Protein AF-A0A6V8N510-F1 (afdb_monomer_lite)

Foldseek 3Di:
DDDDPPDDDDDPPDDPPQPPDPDDDDPPDDDDWDWDADPVGIDTPVVCPPPDDDDDDDDDDPPDDD

pLDDT: mean 79.48, std 20.22, range [44.5, 97.75]

Sequence (66 aa):
MRRSILGSMATSALAAIGSIGSRLPRVGEKAPEFEADSPHGTVRLADYAGKKYVLLAFYYADFTPV

Structure (mmCIF, N/CA/C/O backbone):
data_AF-A0A6V8N510-F1
#
_entry.id   AF-A0A6V8N510-F1
#
loop_
_atom_site.group_PDB
_atom_site.id
_atom_site.type_symbol
_atom_site.label_atom_id
_atom_site.label_alt_id
_atom_site.label_comp_id
_atom_site.label_asym_id
_atom_site.label_entity_id
_atom_site.label_seq_id
_atom_site.pdbx_PDB_ins_code
_atom_site.Cartn_x
_atom_site.Cartn_y
_atom_site.Cartn_z
_atom_site.occupancy
_atom_site.B_iso_or_equiv
_atom_site.auth_seq_id
_atom_site.auth_comp_id
_atom_site.auth_asym_id
_atom_site.auth_atom_id
_atom_site.pdbx_PDB_model_num
ATOM 1 N N . MET A 1 1 ? 43.847 0.458 36.174 1.00 44.50 1 MET A N 1
ATOM 2 C CA . MET A 1 1 ? 42.854 1.297 35.463 1.00 44.50 1 MET A CA 1
ATOM 3 C C . MET A 1 1 ? 41.935 0.404 34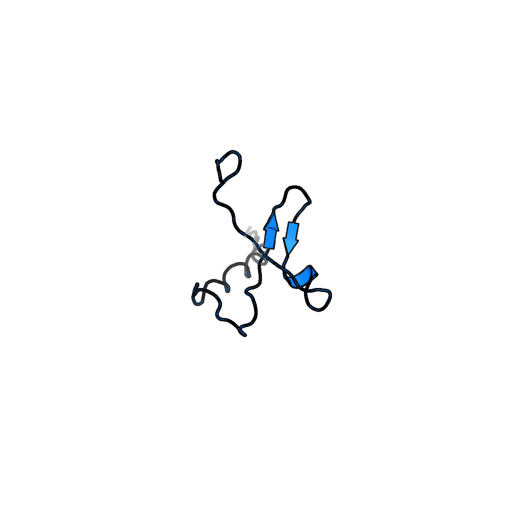.637 1.00 44.50 1 MET A C 1
ATOM 5 O O . MET A 1 1 ? 42.286 0.047 33.524 1.00 44.50 1 MET A O 1
ATOM 9 N N . ARG A 1 2 ? 40.792 -0.025 35.185 1.00 48.59 2 ARG A N 1
ATOM 10 C CA . ARG A 1 2 ? 39.775 -0.777 34.432 1.00 48.59 2 ARG A CA 1
ATOM 11 C C . ARG A 1 2 ? 38.638 0.187 34.108 1.00 48.59 2 ARG A C 1
ATOM 13 O O . ARG A 1 2 ? 37.828 0.493 34.974 1.00 48.59 2 ARG A O 1
ATOM 20 N N . ARG A 1 3 ? 38.646 0.737 32.894 1.00 49.41 3 ARG A N 1
ATOM 21 C CA . ARG A 1 3 ? 37.555 1.574 32.386 1.00 49.41 3 ARG A CA 1
ATOM 22 C C . ARG A 1 3 ? 36.468 0.653 31.840 1.00 49.41 3 ARG A C 1
ATOM 24 O O . ARG A 1 3 ? 36.632 0.058 30.784 1.00 49.41 3 ARG A O 1
ATOM 31 N N . SER A 1 4 ? 35.401 0.513 32.619 1.00 51.91 4 SER A N 1
ATOM 32 C CA . SER A 1 4 ? 34.135 -0.091 32.212 1.00 51.91 4 SER A CA 1
ATOM 33 C C . SER A 1 4 ? 33.407 0.879 31.281 1.00 51.91 4 SER A C 1
ATOM 35 O O . SER A 1 4 ? 33.064 1.979 31.708 1.00 51.91 4 SER A O 1
ATOM 37 N N . ILE A 1 5 ? 33.189 0.490 30.025 1.00 58.03 5 ILE A N 1
ATOM 38 C CA . ILE A 1 5 ? 32.265 1.161 29.101 1.00 58.03 5 ILE A CA 1
ATOM 39 C C . ILE A 1 5 ? 31.184 0.135 28.770 1.00 58.03 5 ILE A C 1
ATOM 41 O O . ILE A 1 5 ? 31.203 -0.522 27.734 1.00 58.03 5 ILE A O 1
ATOM 45 N N . LEU A 1 6 ? 30.289 -0.066 29.731 1.00 52.41 6 LEU A N 1
ATOM 46 C CA . LEU A 1 6 ? 29.088 -0.870 29.578 1.00 52.41 6 LEU A CA 1
ATOM 47 C C . LEU A 1 6 ? 27.922 0.116 29.479 1.00 52.41 6 LEU A C 1
ATOM 49 O O . LEU A 1 6 ? 27.579 0.743 30.478 1.00 52.41 6 LEU A O 1
ATOM 53 N N . GLY A 1 7 ? 27.356 0.308 28.285 1.00 50.66 7 GLY A N 1
ATOM 54 C CA . GLY A 1 7 ? 26.167 1.155 28.146 1.00 50.66 7 GLY A CA 1
ATOM 55 C C . GLY A 1 7 ? 25.938 1.765 26.769 1.00 50.66 7 GLY A C 1
ATOM 56 O O . GLY A 1 7 ? 25.938 2.981 26.647 1.00 50.66 7 GLY A O 1
ATOM 57 N N . SER A 1 8 ? 25.718 0.941 25.743 1.00 50.25 8 SER A N 1
ATOM 58 C CA . SER A 1 8 ? 24.847 1.309 24.612 1.00 50.25 8 SER A CA 1
ATOM 59 C C . SER A 1 8 ? 24.463 0.049 23.830 1.00 50.25 8 SER A C 1
ATOM 61 O O . SER A 1 8 ? 24.941 -0.215 22.732 1.00 50.25 8 SER A O 1
ATOM 63 N N . MET A 1 9 ? 23.658 -0.804 24.460 1.00 53.94 9 MET A N 1
ATOM 64 C CA . MET A 1 9 ? 23.056 -1.991 23.844 1.00 53.94 9 MET A CA 1
ATOM 65 C C . MET A 1 9 ? 21.589 -2.039 24.270 1.00 53.94 9 MET A C 1
ATOM 67 O O . MET A 1 9 ? 21.233 -2.834 25.131 1.00 53.94 9 MET A O 1
ATOM 71 N N . ALA A 1 10 ? 20.750 -1.138 23.752 1.00 51.69 10 ALA A N 1
ATOM 72 C CA . ALA A 1 10 ? 19.299 -1.228 23.943 1.00 51.69 10 ALA A CA 1
ATOM 73 C C . ALA A 1 10 ? 18.531 -0.261 23.030 1.00 51.69 10 ALA A C 1
ATOM 75 O O . ALA A 1 10 ? 18.075 0.766 23.515 1.00 51.69 10 ALA A O 1
ATOM 76 N N . THR A 1 11 ? 18.384 -0.563 21.731 1.00 50.81 11 THR A N 1
ATOM 77 C CA . THR A 1 11 ? 17.130 -0.349 20.954 1.00 50.81 11 THR A CA 1
ATOM 78 C C . THR A 1 11 ? 17.290 -0.797 19.495 1.00 50.81 11 THR A C 1
ATOM 80 O O . THR A 1 11 ? 17.303 -0.010 18.558 1.00 50.81 11 THR A O 1
ATOM 83 N N . SER A 1 12 ? 17.394 -2.102 19.274 1.00 47.94 12 SER A N 1
ATOM 84 C CA . SER A 1 12 ? 17.168 -2.701 17.947 1.00 47.94 12 SER A CA 1
ATOM 85 C C . SER A 1 12 ? 16.448 -4.043 18.083 1.00 47.94 12 SER A C 1
ATOM 87 O O . SER A 1 12 ? 16.693 -4.997 17.355 1.00 47.94 12 SER A O 1
ATOM 89 N N . ALA A 1 13 ? 15.532 -4.113 19.050 1.00 53.19 13 ALA A N 1
ATOM 90 C CA . ALA A 1 13 ? 14.683 -5.265 19.299 1.00 53.19 13 ALA A CA 1
ATOM 91 C C . ALA A 1 13 ? 13.212 -4.855 19.177 1.00 53.19 13 ALA A C 1
ATOM 93 O O . ALA A 1 13 ? 12.567 -4.645 20.196 1.00 53.19 13 ALA A O 1
ATOM 94 N N . LEU A 1 14 ? 12.707 -4.713 17.940 1.00 48.34 14 LEU A N 1
ATOM 95 C CA . LEU A 1 14 ? 11.326 -5.100 17.590 1.00 48.34 14 LEU A CA 1
ATOM 96 C C . LEU A 1 14 ? 11.013 -5.099 16.077 1.00 48.34 14 LEU A C 1
ATOM 98 O O . LEU A 1 14 ? 9.882 -4.842 15.687 1.00 48.34 14 LEU A O 1
ATOM 102 N N . ALA A 1 15 ? 11.968 -5.403 15.199 1.00 49.84 15 ALA A N 1
ATOM 103 C CA . ALA A 1 15 ? 11.693 -5.504 13.760 1.00 49.84 15 ALA A CA 1
ATOM 104 C C . ALA A 1 15 ? 11.836 -6.947 13.253 1.00 49.84 15 ALA A C 1
ATOM 106 O O . ALA A 1 15 ? 12.557 -7.179 12.294 1.00 49.84 15 ALA A O 1
ATOM 107 N N . ALA A 1 16 ? 11.218 -7.935 13.922 1.00 47.50 16 ALA A N 1
ATOM 108 C CA . ALA A 1 16 ? 11.158 -9.307 13.384 1.00 47.50 16 ALA A CA 1
ATOM 109 C C . ALA A 1 16 ? 10.123 -10.262 14.030 1.00 47.50 16 ALA A C 1
ATOM 111 O O . ALA A 1 16 ? 10.284 -11.472 13.915 1.00 47.50 16 ALA A O 1
ATOM 112 N N . ILE A 1 17 ? 9.050 -9.797 14.691 1.00 51.62 17 ILE A N 1
ATOM 113 C CA . ILE A 1 17 ? 7.961 -10.724 15.112 1.00 51.62 17 ILE A CA 1
ATOM 114 C C . ILE A 1 17 ? 6.971 -10.995 13.948 1.00 51.62 17 ILE A C 1
ATOM 116 O O . ILE A 1 17 ? 6.085 -11.838 14.035 1.00 51.62 17 ILE A O 1
ATOM 120 N N . GLY A 1 18 ? 7.146 -10.337 12.798 1.00 50.28 18 GLY A N 1
ATOM 121 C CA . GLY A 1 18 ? 6.212 -10.384 11.668 1.00 50.28 18 GLY A CA 1
ATOM 122 C C . GLY A 1 18 ? 6.372 -11.535 10.667 1.00 50.28 18 GLY A C 1
ATOM 123 O O . GLY A 1 18 ? 5.852 -11.412 9.565 1.00 50.28 18 GLY A O 1
ATOM 124 N N . SER A 1 19 ? 7.084 -12.624 10.979 1.00 53.53 1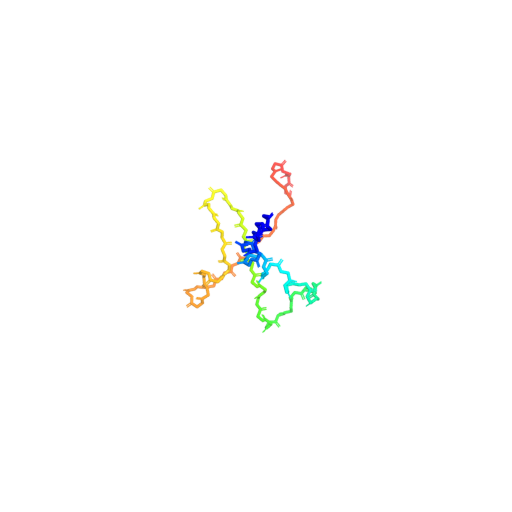9 SER A N 1
ATOM 125 C CA . SER A 1 19 ? 7.212 -13.779 10.063 1.00 53.53 19 SER A CA 1
ATOM 126 C C . SER A 1 19 ? 6.636 -15.087 10.612 1.00 53.53 19 SER A C 1
ATOM 128 O O . SER A 1 19 ? 6.949 -16.167 10.108 1.00 53.53 19 SER A O 1
ATOM 130 N N . ILE A 1 20 ? 5.732 -15.020 11.597 1.00 51.03 20 ILE A N 1
ATOM 131 C CA . ILE A 1 20 ? 4.911 -16.177 11.985 1.00 51.03 20 ILE A CA 1
ATOM 132 C C . ILE A 1 20 ? 3.851 -16.398 10.888 1.00 51.03 20 ILE A C 1
ATOM 134 O O . ILE A 1 20 ? 2.703 -15.983 11.003 1.00 51.03 20 ILE A O 1
ATOM 138 N N . GLY A 1 21 ? 4.275 -17.033 9.791 1.00 52.38 21 GLY A N 1
ATOM 139 C CA . GLY A 1 21 ? 3.431 -17.560 8.719 1.00 52.38 21 GLY A CA 1
ATOM 140 C C . GLY A 1 21 ? 2.997 -16.535 7.673 1.00 52.38 21 GLY A C 1
ATOM 141 O O . GLY A 1 21 ? 1.866 -16.057 7.704 1.00 52.38 21 GLY A O 1
ATOM 142 N N . SER A 1 22 ? 3.848 -16.276 6.677 1.00 63.09 22 SER A N 1
ATOM 143 C CA . SER A 1 22 ? 3.464 -15.593 5.435 1.00 63.09 22 SER A CA 1
ATOM 144 C C . SER A 1 22 ? 2.502 -16.469 4.617 1.00 63.09 22 SER A C 1
ATOM 146 O O . SER A 1 22 ? 2.883 -17.111 3.639 1.00 63.09 22 SER A O 1
ATOM 148 N N . ARG A 1 23 ? 1.245 -16.555 5.050 1.00 75.19 23 ARG A N 1
ATOM 149 C CA . ARG A 1 23 ? 0.153 -17.120 4.257 1.00 75.19 23 ARG A CA 1
ATOM 150 C C . ARG A 1 23 ? -0.623 -15.985 3.605 1.00 75.19 23 ARG A C 1
ATOM 152 O O . ARG A 1 23 ? -0.723 -14.901 4.176 1.00 75.19 23 ARG A O 1
ATOM 159 N N . LEU A 1 24 ? -1.180 -16.245 2.426 1.00 84.31 24 LEU A N 1
ATOM 160 C CA . LEU A 1 24 ? -2.072 -15.295 1.767 1.00 84.31 24 LEU A CA 1
ATOM 161 C C . LEU A 1 24 ? -3.240 -14.953 2.714 1.00 84.31 24 LEU A 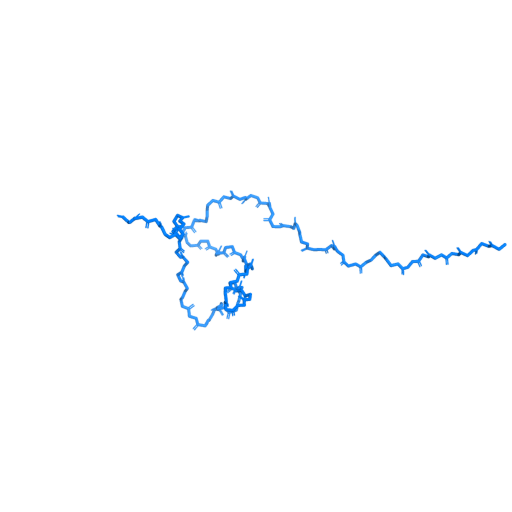C 1
ATOM 163 O O . LEU A 1 24 ? -3.835 -15.885 3.273 1.00 84.31 24 LEU A O 1
ATOM 167 N N . PRO A 1 25 ? -3.563 -13.661 2.913 1.00 88.56 25 PRO A N 1
ATOM 168 C CA . PRO A 1 25 ? -4.710 -13.259 3.717 1.00 88.56 25 PRO A CA 1
ATOM 169 C C . PRO A 1 25 ? -5.991 -13.900 3.188 1.00 88.56 25 PRO A C 1
ATOM 171 O O . PRO A 1 25 ? -6.208 -13.955 1.974 1.00 88.56 25 PRO A O 1
ATOM 174 N N . ARG A 1 26 ? -6.856 -14.371 4.087 1.00 91.69 26 ARG A N 1
ATOM 175 C CA . ARG A 1 26 ? -8.189 -14.859 3.712 1.00 91.69 26 ARG A CA 1
ATOM 176 C C . ARG A 1 26 ? -9.244 -13.779 3.897 1.00 91.69 26 ARG A C 1
ATOM 178 O O . ARG A 1 26 ? -9.105 -12.879 4.721 1.00 91.69 26 ARG A O 1
ATOM 185 N N . VAL A 1 27 ? -10.329 -13.885 3.133 1.00 94.06 27 VAL A N 1
ATOM 186 C CA . VAL A 1 27 ? -11.479 -12.981 3.263 1.00 94.06 27 VAL A CA 1
ATOM 187 C C . VAL A 1 27 ? -12.007 -13.023 4.699 1.00 94.06 27 VAL A C 1
ATOM 189 O O . VAL A 1 27 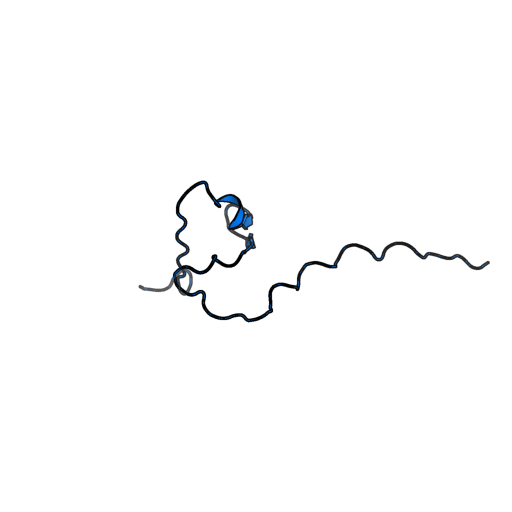? -12.211 -14.099 5.258 1.00 94.06 27 VAL A O 1
ATOM 192 N N . GLY A 1 28 ? -12.218 -11.844 5.288 1.00 93.19 28 GLY A N 1
ATOM 193 C CA . GLY A 1 28 ? -12.678 -11.684 6.670 1.00 93.19 28 GLY A CA 1
ATOM 194 C C . GLY A 1 28 ? -11.568 -11.707 7.728 1.00 93.19 28 GLY A C 1
ATOM 195 O O . GLY A 1 28 ? -11.830 -11.326 8.867 1.00 93.19 28 GLY A O 1
ATOM 196 N N . GLU A 1 29 ? -10.334 -12.092 7.383 1.00 93.31 29 GLU A N 1
ATOM 197 C CA . GLU A 1 29 ? -9.189 -11.932 8.286 1.00 93.31 29 GLU A CA 1
ATOM 198 C C . GLU A 1 2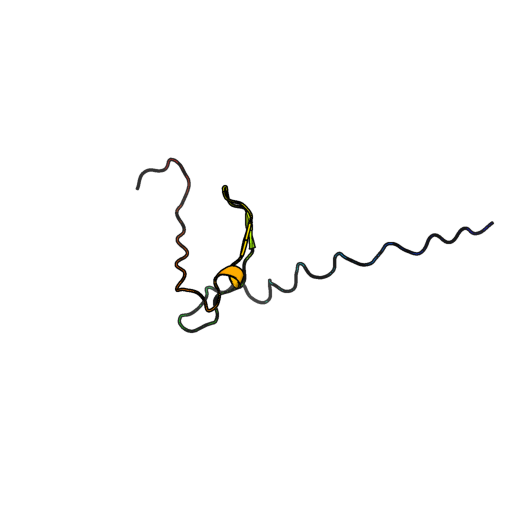9 ? -8.749 -10.460 8.343 1.00 93.31 29 GLU A C 1
ATOM 200 O O . GLU A 1 29 ? -8.904 -9.697 7.385 1.00 93.31 29 GLU A O 1
ATOM 205 N N . LYS A 1 30 ? -8.165 -10.052 9.478 1.00 90.31 30 LYS A N 1
ATOM 206 C CA . LYS A 1 30 ? -7.541 -8.732 9.589 1.00 90.31 30 LYS A CA 1
ATOM 207 C C . LYS A 1 30 ? -6.410 -8.630 8.557 1.00 90.31 30 LYS A C 1
ATOM 209 O O . LYS A 1 30 ? -5.541 -9.499 8.510 1.00 90.31 30 LYS A O 1
ATOM 214 N N . ALA A 1 31 ? -6.409 -7.553 7.772 1.00 91.50 31 ALA A N 1
ATOM 215 C CA . ALA A 1 31 ? -5.324 -7.267 6.841 1.00 91.50 31 ALA A CA 1
ATOM 216 C C . ALA A 1 31 ? -3.971 -7.166 7.587 1.00 91.50 31 ALA A C 1
ATOM 218 O O . ALA A 1 31 ? -3.924 -6.555 8.661 1.00 91.50 31 ALA A O 1
ATOM 219 N N . PRO A 1 32 ? -2.881 -7.749 7.052 1.00 90.94 32 PRO A N 1
ATOM 220 C CA . PRO A 1 32 ? -1.555 -7.637 7.653 1.00 90.94 32 PRO A CA 1
ATOM 221 C C . PRO A 1 32 ? -1.083 -6.183 7.718 1.00 90.94 32 PRO A C 1
ATOM 223 O O . PRO A 1 32 ? -1.217 -5.442 6.745 1.00 90.94 32 PRO A O 1
ATOM 226 N N . GLU A 1 33 ? -0.505 -5.786 8.852 1.00 91.81 33 GLU A N 1
ATOM 227 C CA . GLU A 1 33 ? 0.125 -4.470 8.973 1.00 91.81 33 GLU A CA 1
ATOM 228 C C . GLU A 1 33 ? 1.352 -4.393 8.057 1.00 91.81 33 GLU A C 1
ATOM 230 O O . GLU A 1 33 ? 2.138 -5.340 7.979 1.00 91.81 33 GLU A O 1
ATOM 235 N N . PHE A 1 34 ? 1.527 -3.254 7.390 1.00 92.12 34 PHE A N 1
ATOM 236 C CA . PHE A 1 34 ? 2.716 -2.966 6.597 1.00 92.12 34 PHE A CA 1
ATOM 237 C C . PHE A 1 34 ? 3.130 -1.504 6.736 1.00 92.12 34 PHE A C 1
ATOM 239 O O . PHE A 1 34 ? 2.319 -0.631 7.066 1.00 92.12 34 PHE A O 1
ATOM 246 N N . GLU A 1 35 ? 4.397 -1.270 6.423 1.00 95.94 35 GLU A N 1
ATOM 247 C CA . GLU A 1 35 ? 5.013 0.035 6.254 1.00 95.94 35 GLU A CA 1
ATOM 248 C C . GLU A 1 35 ? 5.913 -0.037 5.019 1.00 95.94 35 GLU A C 1
ATOM 250 O O . GLU A 1 35 ? 6.660 -1.004 4.861 1.00 95.94 35 GLU A O 1
ATOM 255 N N . ALA A 1 36 ? 5.783 0.928 4.113 1.00 95.50 36 ALA A N 1
ATOM 256 C CA . ALA A 1 36 ? 6.526 0.947 2.860 1.00 95.50 36 ALA A CA 1
ATOM 257 C C . ALA A 1 36 ? 6.872 2.375 2.438 1.00 95.50 36 ALA A C 1
ATOM 259 O O . ALA A 1 36 ? 6.098 3.307 2.667 1.00 95.50 36 ALA A O 1
ATOM 260 N N . ASP A 1 37 ? 8.011 2.529 1.772 1.00 97.31 37 ASP A N 1
ATOM 261 C CA . ASP A 1 37 ? 8.385 3.790 1.146 1.00 97.31 37 ASP A CA 1
ATOM 262 C C . ASP A 1 37 ? 7.582 4.014 -0.135 1.00 97.31 37 ASP A C 1
ATOM 264 O O . ASP A 1 37 ? 7.317 3.091 -0.908 1.00 97.31 37 ASP A O 1
ATOM 268 N N . SER A 1 38 ? 7.200 5.265 -0.370 1.00 95.50 38 SER A N 1
ATOM 269 C CA . SER A 1 38 ? 6.561 5.690 -1.610 1.00 95.50 38 SER A CA 1
ATOM 270 C C . SER A 1 38 ? 7.134 7.031 -2.071 1.00 95.50 38 SER A C 1
ATOM 272 O O . SER A 1 38 ? 7.712 7.764 -1.261 1.00 95.50 38 SER A O 1
ATOM 274 N N . PRO A 1 39 ? 6.916 7.425 -3.339 1.00 96.31 39 PRO A N 1
ATOM 275 C CA . PRO A 1 39 ? 7.289 8.756 -3.823 1.00 96.31 39 PRO A CA 1
ATOM 276 C C . PRO A 1 39 ? 6.664 9.917 -3.029 1.00 96.31 39 PRO A C 1
ATOM 278 O O . PRO A 1 39 ? 7.157 11.039 -3.090 1.00 96.31 39 PRO A O 1
ATOM 281 N N . HIS A 1 40 ? 5.587 9.663 -2.278 1.00 95.94 40 HIS A N 1
ATOM 282 C CA . HIS A 1 40 ? 4.891 10.653 -1.453 1.00 95.94 40 HIS A CA 1
ATOM 283 C C . HIS A 1 40 ? 5.221 10.534 0.045 1.00 95.94 40 HIS A C 1
ATOM 285 O O . HIS A 1 40 ? 4.531 11.124 0.875 1.00 95.94 40 HIS A O 1
ATOM 291 N N . GLY A 1 41 ? 6.272 9.787 0.392 1.00 96.94 41 GLY A N 1
ATOM 292 C CA . GLY A 1 41 ? 6.665 9.491 1.767 1.00 96.94 41 GLY A CA 1
ATOM 293 C C . GLY A 1 41 ? 6.214 8.106 2.228 1.00 96.94 41 GLY A C 1
ATOM 294 O O . GLY A 1 41 ? 5.649 7.323 1.463 1.00 96.94 41 GLY A O 1
ATOM 295 N N . THR A 1 42 ? 6.500 7.785 3.484 1.00 97.75 42 THR A N 1
ATOM 296 C CA . THR A 1 42 ? 6.194 6.479 4.073 1.00 97.75 42 THR A CA 1
ATOM 297 C C . THR A 1 42 ? 4.685 6.258 4.190 1.00 97.75 42 THR A C 1
ATOM 299 O O . THR A 1 42 ? 3.949 7.123 4.665 1.00 97.75 42 THR A O 1
ATOM 302 N N . VAL A 1 43 ? 4.224 5.078 3.779 1.00 96.25 43 VAL A N 1
ATOM 303 C CA . VAL A 1 43 ? 2.822 4.652 3.825 1.00 96.25 43 VAL A CA 1
ATOM 304 C C . VAL A 1 43 ? 2.676 3.510 4.821 1.00 96.25 43 VAL A C 1
ATOM 306 O O . VAL A 1 43 ? 3.378 2.505 4.722 1.00 96.25 43 VAL A O 1
ATOM 309 N N . ARG A 1 44 ? 1.728 3.641 5.755 1.00 96.50 44 ARG A N 1
ATOM 310 C CA . ARG A 1 44 ? 1.414 2.621 6.766 1.00 96.50 44 ARG A CA 1
ATOM 311 C C . ARG A 1 44 ? -0.065 2.277 6.703 1.00 96.50 44 ARG A C 1
ATOM 313 O O . ARG A 1 44 ? -0.908 3.174 6.675 1.00 96.50 44 ARG A O 1
ATOM 320 N N . LEU A 1 45 ? -0.408 0.988 6.731 1.00 94.75 45 LEU A N 1
ATOM 321 C CA . LEU A 1 45 ? -1.819 0.575 6.705 1.00 94.75 45 LEU A CA 1
ATOM 322 C C . LEU A 1 45 ? -2.611 1.158 7.889 1.00 94.75 45 LEU A C 1
ATOM 324 O O . LEU A 1 45 ? -3.744 1.617 7.722 1.00 94.75 45 LEU A O 1
ATOM 328 N N . ALA A 1 46 ? -1.982 1.196 9.066 1.00 95.19 46 ALA A N 1
ATOM 329 C CA . ALA A 1 46 ? -2.547 1.735 10.299 1.00 95.19 46 ALA A CA 1
ATOM 330 C C . ALA A 1 46 ? -3.056 3.183 10.172 1.00 95.19 46 ALA A C 1
ATOM 332 O O . ALA A 1 46 ? -4.032 3.547 10.830 1.00 95.19 46 ALA A O 1
ATOM 333 N N . ASP A 1 47 ? -2.468 4.001 9.294 1.00 96.19 47 ASP A N 1
ATOM 334 C CA . ASP A 1 47 ? -2.851 5.409 9.152 1.00 96.19 47 ASP A CA 1
ATOM 335 C C . ASP A 1 47 ? -4.249 5.584 8.533 1.00 96.19 47 ASP A C 1
ATOM 337 O O . ASP A 1 47 ? -4.877 6.639 8.695 1.00 96.19 47 ASP A O 1
ATOM 341 N N . TYR A 1 48 ? -4.774 4.544 7.877 1.00 95.19 48 TYR A N 1
ATOM 342 C CA . TYR A 1 48 ? -6.092 4.522 7.239 1.00 95.19 48 TYR A CA 1
ATOM 343 C C . TYR A 1 48 ? -7.160 3.756 8.032 1.00 95.19 48 TYR A C 1
ATOM 345 O O . TYR A 1 48 ? -8.349 3.867 7.713 1.00 95.19 48 TYR A O 1
ATOM 353 N N . ALA A 1 49 ? -6.764 3.003 9.061 1.00 91.56 49 ALA A N 1
ATOM 354 C CA . ALA A 1 49 ? -7.664 2.162 9.842 1.00 91.56 49 ALA A CA 1
ATOM 355 C C . ALA A 1 49 ? -8.830 2.974 10.440 1.00 91.56 49 ALA A C 1
ATOM 357 O O . ALA A 1 49 ? -8.631 4.024 11.048 1.00 91.56 49 ALA A O 1
ATOM 358 N N . GLY A 1 50 ? -10.063 2.497 10.236 1.00 92.12 50 GLY A N 1
ATOM 359 C CA . GLY A 1 50 ? -11.283 3.129 10.756 1.00 92.12 50 GLY A CA 1
ATOM 360 C C . GLY A 1 50 ? -11.689 4.449 10.087 1.00 92.12 50 GLY A C 1
ATOM 361 O O . GLY A 1 50 ? -12.718 5.009 10.451 1.00 92.12 50 GLY A O 1
ATOM 362 N N . LYS A 1 51 ? -10.921 4.948 9.109 1.00 96.25 51 LYS A N 1
ATOM 363 C CA . LYS A 1 51 ? -11.195 6.233 8.440 1.00 96.25 51 LYS A CA 1
ATOM 364 C C . LYS A 1 51 ? -11.880 6.063 7.086 1.00 96.25 51 LYS A C 1
ATOM 366 O O . LYS A 1 51 ? -12.693 6.899 6.707 1.00 96.25 51 LYS A O 1
ATOM 371 N N . LYS A 1 52 ? -11.522 5.018 6.334 1.00 93.88 52 LYS A N 1
ATOM 372 C CA . LYS A 1 52 ? -12.041 4.730 4.986 1.00 93.88 52 LYS A CA 1
ATOM 373 C C . LYS A 1 52 ? -11.749 3.291 4.567 1.00 93.88 52 LYS A C 1
ATOM 375 O O . LYS A 1 52 ? -10.897 2.633 5.159 1.00 93.88 52 LYS A O 1
ATOM 380 N N . TYR A 1 53 ? -12.425 2.835 3.515 1.00 95.06 53 TYR A N 1
ATOM 381 C CA . TYR A 1 53 ? -12.039 1.615 2.809 1.00 95.06 53 TYR A CA 1
ATOM 382 C C . TYR A 1 53 ? -10.717 1.828 2.060 1.00 95.06 53 TYR A C 1
ATOM 384 O O . TYR A 1 53 ? -10.470 2.906 1.515 1.00 95.06 53 TYR A O 1
ATOM 392 N N . VAL A 1 54 ? -9.873 0.796 2.044 1.00 95.19 54 VAL A N 1
ATOM 393 C CA . VAL A 1 54 ? -8.546 0.810 1.416 1.00 95.19 54 VAL A CA 1
ATOM 394 C C . VAL A 1 54 ? -8.475 -0.317 0.392 1.00 95.19 54 VAL A C 1
ATOM 396 O O . VAL A 1 54 ? -8.822 -1.454 0.704 1.00 95.19 54 VAL A O 1
ATOM 399 N N . LEU A 1 55 ? -8.009 0.002 -0.815 1.00 95.25 55 LEU A N 1
ATOM 400 C CA . LEU A 1 55 ? -7.695 -0.958 -1.869 1.00 95.25 55 LEU A CA 1
ATOM 401 C C . LEU A 1 55 ? -6.189 -0.902 -2.139 1.00 95.25 55 LEU A C 1
ATOM 403 O O . LEU A 1 55 ? -5.665 0.165 -2.453 1.00 95.25 55 LEU A O 1
ATOM 407 N N . LEU A 1 56 ? -5.512 -2.045 -2.025 1.00 93.75 56 LEU A N 1
ATOM 408 C CA . LEU A 1 56 ? -4.117 -2.213 -2.425 1.00 93.75 56 LEU A CA 1
ATOM 409 C C . LEU A 1 56 ? -4.082 -3.013 -3.727 1.00 93.75 56 LEU A C 1
ATOM 411 O O . LEU A 1 56 ? -4.543 -4.152 -3.761 1.00 93.75 56 LEU A O 1
ATOM 415 N N . ALA A 1 57 ? -3.553 -2.407 -4.786 1.00 94.44 57 ALA A N 1
ATOM 416 C CA . ALA A 1 57 ? -3.386 -3.042 -6.084 1.00 94.44 57 ALA A CA 1
ATOM 417 C C . ALA A 1 57 ? -1.896 -3.214 -6.382 1.00 94.44 57 ALA A C 1
ATOM 419 O O . ALA A 1 57 ? -1.106 -2.297 -6.166 1.00 94.44 57 ALA A O 1
ATOM 420 N N . PHE A 1 58 ? -1.535 -4.385 -6.896 1.00 92.94 58 PHE A N 1
ATOM 421 C CA . PHE A 1 58 ? -0.193 -4.671 -7.381 1.00 92.94 58 PHE A CA 1
ATOM 422 C C . PHE A 1 58 ? -0.213 -4.711 -8.905 1.00 92.94 58 PHE A C 1
ATOM 424 O O . PHE A 1 58 ? -1.159 -5.218 -9.507 1.00 92.94 58 PHE A O 1
ATOM 431 N N . TYR A 1 59 ? 0.847 -4.200 -9.515 1.00 95.19 59 TYR A N 1
ATOM 432 C CA . TYR A 1 59 ? 1.139 -4.340 -10.935 1.00 95.19 59 TYR A CA 1
ATOM 433 C C . TYR A 1 59 ? 2.577 -4.843 -11.080 1.00 95.19 59 TYR A C 1
ATOM 435 O O . TYR A 1 59 ? 3.339 -4.821 -10.114 1.00 95.19 59 TYR A O 1
ATOM 443 N N . TYR A 1 60 ? 2.926 -5.369 -12.254 1.00 95.69 60 TYR A N 1
ATOM 444 C CA . TYR A 1 60 ? 4.186 -6.090 -12.433 1.00 95.69 60 TYR A CA 1
ATOM 445 C C . TYR A 1 60 ? 5.413 -5.179 -12.293 1.00 95.69 60 TYR A C 1
ATOM 447 O O . TYR A 1 60 ? 6.256 -5.406 -11.430 1.00 95.69 60 TYR A O 1
ATOM 455 N N . ALA A 1 61 ? 5.504 -4.154 -13.141 1.00 96.06 61 ALA A N 1
ATOM 456 C CA . ALA A 1 61 ? 6.570 -3.162 -13.115 1.00 96.06 61 ALA A CA 1
ATOM 457 C C . ALA A 1 61 ? 6.187 -1.930 -13.944 1.00 96.06 61 ALA A C 1
ATOM 459 O O . ALA A 1 61 ? 5.340 -2.010 -14.841 1.00 96.06 61 ALA A O 1
ATOM 460 N N . ASP A 1 62 ? 6.852 -0.808 -13.673 1.00 95.75 62 ASP A N 1
ATOM 461 C CA . ASP A 1 62 ? 6.746 0.397 -14.496 1.00 95.75 62 ASP A CA 1
ATOM 462 C C . ASP A 1 62 ? 7.225 0.122 -15.932 1.00 95.75 62 ASP A C 1
ATOM 464 O O . ASP A 1 62 ? 8.113 -0.700 -16.162 1.00 95.75 62 ASP A O 1
ATOM 468 N N . PHE A 1 63 ? 6.645 0.835 -16.904 1.00 96.00 63 PHE A N 1
ATOM 469 C CA . PHE A 1 63 ? 6.996 0.747 -18.331 1.00 96.00 63 PHE A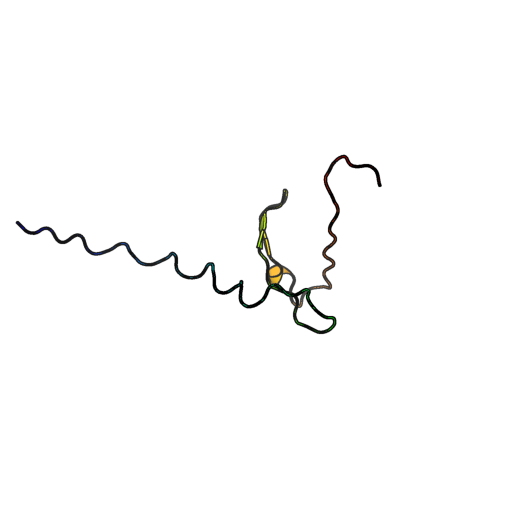 CA 1
ATOM 470 C C . PHE A 1 63 ? 6.797 -0.639 -18.970 1.00 96.00 63 PHE A C 1
ATOM 472 O O . PHE A 1 63 ? 7.505 -1.004 -19.910 1.00 96.00 63 PHE A O 1
ATOM 479 N N . THR A 1 64 ? 5.808 -1.401 -18.498 1.00 96.06 64 THR A N 1
ATOM 480 C CA . THR A 1 64 ? 5.392 -2.672 -19.111 1.00 96.06 64 THR A CA 1
ATOM 481 C C . THR A 1 64 ? 4.044 -2.525 -19.830 1.00 96.06 64 THR A C 1
ATOM 483 O O . THR A 1 64 ? 3.201 -1.751 -19.368 1.00 96.06 64 THR A O 1
ATOM 486 N N . PRO A 1 65 ? 3.834 -3.186 -20.990 1.00 91.00 65 PRO A N 1
ATOM 487 C CA . PRO A 1 65 ? 2.527 -3.195 -21.644 1.00 91.00 65 PRO A CA 1
ATOM 488 C C . PRO A 1 65 ? 1.501 -3.938 -20.778 1.00 91.00 65 PRO A C 1
ATOM 490 O O . PRO A 1 65 ? 1.869 -4.844 -20.027 1.00 91.00 65 PRO A O 1
ATOM 493 N N . VAL A 1 66 ? 0.230 -3.547 -20.905 1.00 86.00 66 VAL A N 1
ATOM 494 C CA . VAL A 1 66 ? -0.911 -4.181 -20.219 1.00 86.00 66 VAL A CA 1
ATOM 495 C C . VAL A 1 66 ? -1.547 -5.285 -21.048 1.00 86.00 66 VAL A C 1
ATOM 497 O O . VAL A 1 66 ? -1.594 -5.135 -22.291 1.00 86.00 66 VAL A O 1
#

Organism: NCBI:txid2740185

InterPro domains:
  IPR000866 Alkyl hydroperoxide reductase subunit C/ Thiol specific antioxidant [PF00578] (27-66)
  IPR036249 Thioredoxin-like superfamily [SSF52833] (24-66)

Secondary structure (DSSP, 8-state):
----------S--SS-STTS--PPPPTTSPPPP-EE--TTS-EEGGGGTTTS-------S-TT---

Radius of gyration: 19.87 Å; chains: 1; bounding box: 56×28×57 Å